Protein 5ERI (pdb70)

CATH classification: 1.10.10.10

Solvent-accessible surface area: 11766 Å² total; per-residue (Å²): 257,64,126,138,154,154,92,186,127,72,155,61,87,85,123,133,94,56,16,72,96,52,154,48,43,74,68,84,11,28,140,51,5,122,148,53,157,0,58,164,25,13,26,37,16,0,8,74,0,17,84,61,85,37,17,39,17,82,93,0,5,40,59,30,76,41,88,105,63,62,0,62,139,7,4,115,126,0,51,192,33,33,6,1,63,88,145,88,40,186,183,89,151,173,18,61,43,0,48,22,24,134,107,0,94,150,15,40,105,78,1,48,118,41,94,70,130,20,73,118,100,60,48,98,145,77,79,103,118,84,75,120,65,52,66,132,95,77,83,128,61,54,103,104,94,48,87,92,49,107,162,117,137

B-factor: mean 59.76, std 18.46, range [32.27, 146.56]

Structure (mmCIF, N/CA/C/O backbone):
data_5ERI
#
_entry.id   5ERI
#
_cell.length_a   66.569
_cell.length_b   66.569
_cell.length_c   83.654
_cell.angle_alpha   90.00
_cell.angle_beta   90.00
_cell.angle_gamma   90.00
#
_symmetry.space_group_name_H-M   'P 43 21 2'
#
loop_
_entity.id
_entity.type
_entity.pdbx_description
1 polymer 'MarR family transcriptional regulator'
2 water water
#
loop_
_atom_site.group_PDB
_atom_site.id
_atom_site.type_symbol
_atom_site.label_atom_id
_atom_site.label_alt_id
_atom_site.label_comp_id
_atom_site.label_asym_id
_atom_site.label_entity_id
_atom_site.label_seq_id
_atom_site.pdbx_PDB_ins_code
_atom_site.Cartn_x
_atom_site.Cartn_y
_atom_site.Cartn_z
_atom_site.occupancy
_atom_site.B_iso_or_equiv
_atom_site.auth_seq_id
_atom_site.auth_comp_id
_atom_site.auth_asym_id
_atom_site.auth_atom_id
_atom_site.pdbx_PDB_model_num
ATOM 1 N N . ARG A 1 16 ? -7.087 3.460 45.944 1.00 103.51 16 ARG A N 1
ATOM 2 C CA . ARG A 1 16 ? -5.919 2.68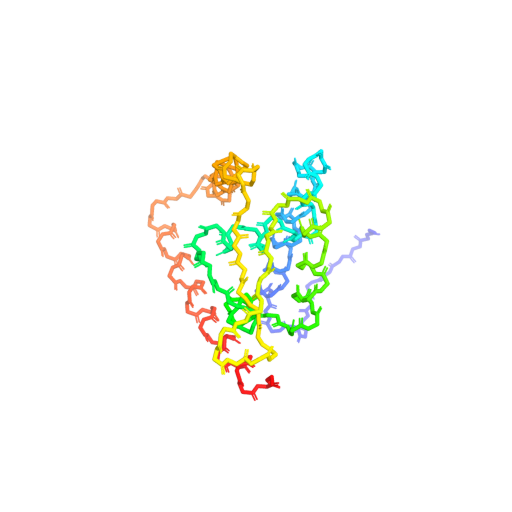7 46.476 1.00 96.26 16 ARG A CA 1
ATOM 3 C C . ARG A 1 16 ? -6.337 1.789 47.641 1.00 94.01 16 ARG A C 1
ATOM 4 O O . ARG A 1 16 ? -7.233 2.097 48.414 1.00 100.45 16 ARG A O 1
ATOM 12 N N . GLY A 1 17 ? -5.616 0.698 47.796 1.00 91.92 17 GLY A N 1
ATOM 13 C CA . GLY A 1 17 ? -6.032 -0.376 48.685 1.00 86.22 17 GLY A CA 1
ATOM 14 C C . GLY A 1 17 ? -5.153 -1.578 48.405 1.00 74.92 17 GLY A C 1
ATOM 15 O O . GLY A 1 17 ? -4.008 -1.421 47.963 1.00 85.48 17 GLY A O 1
ATOM 16 N N . SER A 1 18 ? -5.666 -2.783 48.661 1.00 82.76 18 SER A N 1
ATOM 17 C CA . SER A 1 18 ? -4.923 -4.004 48.320 1.00 71.35 18 SER A CA 1
ATOM 18 C C . SER A 1 18 ? -5.628 -4.618 47.100 1.00 63.64 18 SER A C 1
ATOM 19 O O . SER A 1 18 ? -6.883 -4.764 47.060 1.00 61.05 18 SER A O 1
ATOM 22 N N . HIS A 1 19 ? -4.793 -4.991 46.132 1.00 64.62 19 HIS A N 1
ATOM 23 C CA . HIS A 1 19 ? -5.213 -5.326 44.784 1.00 61.07 19 HIS A CA 1
ATOM 24 C C . HIS A 1 19 ? -4.768 -6.720 44.386 1.00 64.34 19 HIS A C 1
ATOM 25 O O . HIS A 1 19 ? -3.939 -7.356 45.034 1.00 64.10 19 HIS A O 1
ATOM 32 N N . MET A 1 20 ? -5.293 -7.181 43.273 1.00 54.77 20 MET A N 1
ATOM 33 C CA . MET A 1 20 ? -4.921 -8.457 42.801 1.00 51.19 20 MET A CA 1
ATOM 34 C C . MET A 1 20 ? -5.079 -8.472 41.288 1.00 58.43 20 MET A C 1
ATOM 35 O O . MET A 1 20 ? -5.776 -7.614 40.694 1.00 53.04 20 MET A O 1
ATOM 40 N N . LEU A 1 21 ? -4.421 -9.443 40.671 1.00 54.70 21 LEU A N 1
ATOM 41 C CA . LEU A 1 21 ? -4.509 -9.644 39.239 1.00 58.94 21 LEU A CA 1
ATOM 42 C C . LEU A 1 21 ? -5.931 -10.009 38.832 1.00 58.38 21 LEU A C 1
ATOM 43 O O . LEU A 1 21 ? -6.629 -10.711 39.561 1.00 56.22 21 LEU A O 1
ATOM 48 N N . ILE A 1 22 ? -6.346 -9.561 37.648 1.00 60.15 22 ILE A N 1
ATOM 49 C CA . ILE A 1 22 ? -7.657 -9.907 37.121 1.00 58.07 22 ILE A CA 1
ATOM 50 C C . ILE A 1 22 ? -7.570 -11.263 36.428 1.00 62.94 22 ILE A C 1
ATOM 51 O O . ILE A 1 22 ? -6.912 -11.415 35.401 1.00 74.25 22 ILE A O 1
ATOM 56 N N . LYS A 1 23 ? -8.258 -12.239 36.996 1.00 57.99 23 LYS A N 1
ATOM 57 C CA . LYS A 1 23 ? -8.096 -13.606 36.584 1.00 67.63 23 LYS A CA 1
ATOM 58 C C . LYS A 1 23 ? -8.886 -13.846 35.305 1.00 65.03 23 LYS A C 1
ATOM 59 O O . LYS A 1 23 ? -8.612 -14.793 34.609 1.00 61.52 23 LYS A O 1
ATOM 65 N N . THR A 1 24 ? -9.889 -13.018 35.007 1.00 70.32 24 THR A N 1
ATOM 66 C CA . THR A 1 24 ? -10.776 -13.330 33.882 1.00 62.70 24 THR A CA 1
ATOM 67 C C . THR A 1 24 ? -10.301 -12.806 32.522 1.00 64.61 24 THR A C 1
ATOM 68 O O . THR A 1 24 ? -10.878 -13.154 31.498 1.00 55.01 24 THR A O 1
ATOM 72 N N . LEU A 1 25 ? -9.279 -11.956 32.528 1.00 61.84 25 LEU A N 1
ATOM 73 C CA . LEU A 1 25 ? -8.782 -11.317 31.337 1.00 54.45 25 LEU A CA 1
ATOM 74 C C . LEU A 1 25 ? -7.679 -12.146 30.849 1.00 52.54 25 LEU A C 1
ATOM 75 O O . LEU A 1 25 ? -6.748 -12.429 31.587 1.00 67.55 25 LEU A O 1
ATOM 80 N N . ASP A 1 26 ? -7.731 -12.541 29.591 1.00 54.26 26 ASP A N 1
ATOM 81 C CA . ASP A 1 26 ? -6.782 -13.543 29.107 1.00 54.71 26 ASP A CA 1
ATOM 82 C C . ASP A 1 26 ? -5.387 -12.951 29.040 1.00 48.72 26 ASP A C 1
ATOM 83 O O . ASP A 1 26 ? -4.415 -13.659 29.079 1.00 50.23 26 ASP A O 1
ATOM 88 N N . SER A 1 27 ? -5.286 -11.641 28.916 1.00 52.09 27 SER A N 1
ATOM 89 C CA . SER A 1 27 ? -3.995 -11.037 28.688 1.00 46.36 27 SER A CA 1
ATOM 90 C C . SER A 1 27 ? -4.049 -9.587 29.001 1.00 46.11 27 SER A C 1
ATOM 91 O O . SER A 1 27 ? -5.098 -8.933 28.934 1.00 47.96 27 SER A O 1
ATOM 94 N N . ASN A 1 28 ? -2.877 -9.078 29.300 1.00 46.22 28 ASN A N 1
ATOM 95 C CA . ASN A 1 28 ? -2.675 -7.676 29.563 1.00 48.43 28 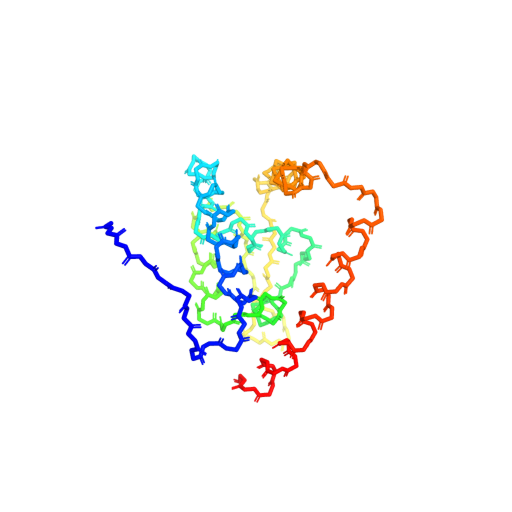ASN A CA 1
ATOM 96 C C . ASN A 1 28 ? -2.374 -6.818 28.314 1.00 45.94 28 ASN A C 1
ATOM 97 O O . ASN A 1 28 ? -2.316 -5.563 28.391 1.00 45.89 28 ASN A O 1
ATOM 102 N N . ILE A 1 29 ? -2.263 -7.459 27.158 1.00 41.58 29 ILE A N 1
ATOM 103 C CA . ILE A 1 29 ? -1.638 -6.838 25.952 1.00 41.37 29 ILE A CA 1
ATOM 104 C C . ILE A 1 29 ? -2.424 -5.644 25.467 1.00 38.22 29 ILE A C 1
ATOM 105 O O . ILE A 1 29 ? -1.827 -4.630 25.148 1.00 39.09 29 ILE A O 1
ATOM 110 N N . LEU A 1 30 ? -3.737 -5.706 25.473 1.00 44.77 30 LEU A N 1
ATOM 111 C CA . LEU A 1 30 ? -4.451 -4.532 25.029 1.00 50.11 30 LEU A CA 1
ATOM 112 C C . LEU A 1 30 ? -4.511 -3.414 26.076 1.00 51.51 30 LEU A C 1
ATOM 113 O O . LEU A 1 30 ? -4.466 -2.250 25.722 1.00 51.74 30 LEU A O 1
ATOM 118 N N . ARG A 1 31 ? -4.566 -3.752 27.354 1.00 48.33 31 ARG A N 1
ATOM 119 C CA . ARG A 1 31 ? -4.382 -2.731 28.390 1.00 45.49 31 ARG A CA 1
ATOM 120 C C . ARG A 1 31 ? -3.073 -2.031 28.196 1.00 39.06 31 ARG A C 1
ATOM 121 O O . ARG A 1 31 ? -2.972 -0.813 28.295 1.00 44.27 31 ARG A O 1
ATOM 129 N N . GLU A 1 32 ? -2.026 -2.770 27.876 1.00 41.62 32 GLU A N 1
ATOM 130 C CA . GLU A 1 32 ? -0.732 -2.094 27.696 1.00 42.03 32 GLU A CA 1
ATOM 131 C C . GLU A 1 32 ? -0.709 -1.230 26.463 1.00 41.23 32 GLU A C 1
ATOM 132 O O . GLU A 1 32 ? -0.144 -0.090 26.443 1.00 45.59 32 GLU A O 1
ATOM 138 N N . VAL A 1 33 ? -1.337 -1.732 25.403 1.00 40.29 33 VAL A N 1
ATOM 139 C CA . VAL A 1 33 ? -1.443 -0.945 24.159 1.00 40.99 33 VAL A CA 1
ATOM 140 C C . VAL A 1 33 ? -2.266 0.387 24.375 1.00 41.01 33 VAL A C 1
ATOM 141 O O . VAL A 1 33 ? -1.871 1.468 23.872 1.00 36.79 33 VAL A O 1
ATOM 145 N N . GLY A 1 34 ? -3.369 0.301 25.147 1.00 39.36 34 GLY A N 1
ATOM 146 C CA . GLY A 1 34 ? -4.166 1.491 25.528 1.00 36.58 34 GLY A CA 1
ATOM 147 C C . GLY A 1 34 ? -3.326 2.449 26.401 1.00 34.30 34 GLY A C 1
ATOM 148 O O . GLY A 1 34 ? -3.273 3.623 26.172 1.00 35.14 34 GLY A O 1
ATOM 149 N N . THR A 1 35 ? -2.655 1.930 27.419 1.00 36.57 35 THR A N 1
ATOM 150 C CA . THR A 1 35 ? -1.813 2.771 28.249 1.00 38.77 35 THR A CA 1
ATOM 151 C C . THR A 1 35 ? -0.813 3.505 27.382 1.00 38.08 35 THR A C 1
ATOM 152 O O . THR A 1 35 ? -0.587 4.713 27.493 1.00 43.77 35 THR A O 1
ATOM 156 N N . LEU A 1 36 ? -0.136 2.767 26.531 1.00 41.11 36 LEU A N 1
ATOM 157 C CA . LEU A 1 36 ? 0.926 3.397 25.692 1.00 38.96 36 LEU A CA 1
ATOM 158 C C . LEU A 1 36 ? 0.343 4.386 24.742 1.00 38.35 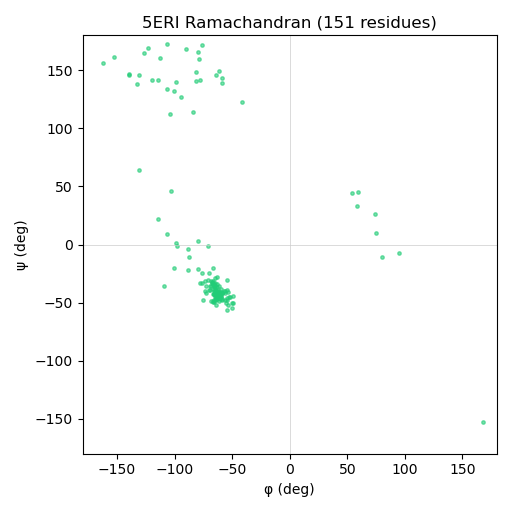36 LEU A C 1
ATOM 159 O O . LEU A 1 36 ? 0.800 5.514 24.589 1.00 44.55 36 LEU A O 1
ATOM 164 N N . SER A 1 37 ? -0.732 4.008 24.097 1.00 37.07 37 SER A N 1
ATOM 165 C CA . SER A 1 37 ? -1.351 4.943 23.182 1.00 40.79 37 SER A CA 1
ATOM 166 C C . SER A 1 37 ? -1.947 6.200 23.870 1.00 42.49 37 SER A C 1
ATOM 167 O O . SER A 1 37 ? -1.768 7.324 23.419 1.00 42.13 37 SER A O 1
ATOM 170 N N . ARG A 1 38 ? -2.736 6.004 24.932 1.00 39.44 38 ARG A N 1
ATOM 171 C CA . ARG A 1 38 ? -3.246 7.238 25.665 1.00 42.96 38 ARG A CA 1
ATOM 172 C C . ARG A 1 38 ? -2.050 8.095 26.128 1.00 35.41 38 ARG A C 1
ATOM 173 O O . ARG A 1 38 ? -2.018 9.309 25.951 1.00 40.78 38 ARG A O 1
ATOM 181 N N . ALA A 1 39 ? -0.978 7.478 26.597 1.00 39.92 39 ALA A N 1
ATOM 182 C CA . ALA A 1 39 ? 0.125 8.291 27.148 1.00 38.47 39 ALA A CA 1
ATOM 183 C C . ALA A 1 39 ? 0.764 9.126 26.072 1.00 41.47 39 ALA A C 1
ATOM 184 O O . ALA A 1 39 ? 0.929 10.349 26.217 1.00 47.14 39 ALA A O 1
ATOM 186 N N . VAL A 1 40 ? 1.074 8.504 24.935 1.00 48.08 40 VAL A N 1
ATOM 187 C CA . VAL A 1 40 ? 1.724 9.252 23.823 1.00 41.32 40 VAL A CA 1
ATOM 188 C C . VAL A 1 40 ? 0.815 10.355 23.316 1.00 38.52 40 VAL A C 1
ATOM 189 O O . VAL A 1 40 ? 1.230 11.459 23.042 1.00 46.01 40 VAL A O 1
ATOM 193 N N . ASN A 1 41 ? -0.460 10.064 23.140 1.00 41.74 41 ASN A N 1
ATOM 194 C CA . ASN A 1 41 ? -1.397 11.113 22.719 1.00 42.63 41 ASN A CA 1
ATOM 195 C C . ASN A 1 41 ? -1.603 12.247 23.747 1.00 47.19 41 ASN A C 1
ATOM 196 O O . ASN A 1 41 ? -1.804 13.399 23.357 1.00 50.60 41 ASN A O 1
ATOM 201 N N . SER A 1 42 ? -1.611 11.905 25.039 1.00 43.39 42 SER A N 1
ATOM 202 C CA . SER A 1 42 ? -1.695 12.907 26.118 1.00 47.50 42 SER A CA 1
ATOM 203 C C . SER A 1 42 ? -0.449 13.753 26.039 1.00 41.79 42 SER A C 1
ATOM 204 O O . SER A 1 42 ? -0.516 14.927 26.109 1.00 50.67 42 SER A O 1
ATOM 207 N N . ILE A 1 43 ? 0.703 13.162 25.908 1.00 44.32 43 ILE A N 1
ATOM 208 C CA . ILE A 1 43 ? 1.893 13.989 25.734 1.00 43.51 43 ILE A CA 1
ATOM 209 C C . ILE A 1 43 ? 1.867 14.832 24.444 1.00 55.64 43 ILE A C 1
ATOM 210 O O . ILE A 1 43 ? 2.263 16.028 24.436 1.00 55.76 43 ILE A O 1
ATOM 215 N N . ASN A 1 44 ? 1.373 14.244 23.352 1.00 54.31 44 ASN A N 1
ATOM 216 C CA . ASN A 1 44 ? 1.274 15.008 22.077 1.00 62.82 44 ASN A CA 1
ATOM 217 C C . ASN A 1 44 ? 0.267 16.158 22.160 1.00 53.61 44 ASN A C 1
ATOM 218 O O . ASN A 1 44 ? 0.443 17.192 21.543 1.00 60.68 44 ASN A O 1
ATOM 223 N N . ASP A 1 45 ? -0.811 15.959 22.904 1.00 58.28 45 ASP A N 1
ATOM 224 C CA . ASP A 1 45 ? -1.715 17.063 23.262 1.00 58.06 45 ASP A CA 1
ATOM 225 C C . ASP A 1 45 ? -0.997 18.255 23.948 1.00 55.94 45 ASP A C 1
ATOM 226 O O . ASP A 1 45 ? -1.447 19.391 23.761 1.00 59.48 45 ASP A O 1
ATOM 231 N N . ILE A 1 46 ? 0.091 18.020 24.706 1.00 62.10 46 ILE A N 1
ATOM 232 C CA . ILE A 1 46 ? 0.869 19.127 25.346 1.00 64.49 46 ILE A CA 1
ATOM 233 C C . ILE A 1 46 ? 1.718 19.855 24.301 1.00 60.38 46 ILE A C 1
ATOM 234 O O . ILE A 1 46 ? 1.739 21.085 24.204 1.00 60.91 46 ILE A O 1
ATOM 239 N N . LYS A 1 47 ? 2.425 19.088 23.500 1.00 64.51 47 LYS A N 1
ATOM 240 C CA . LYS A 1 47 ? 3.344 19.671 22.512 1.00 62.39 47 LYS A CA 1
ATOM 241 C C . LYS A 1 47 ? 2.582 20.429 21.423 1.00 58.99 47 LYS A C 1
ATOM 242 O O . LYS A 1 47 ? 3.021 21.452 20.948 1.00 55.34 47 LYS A O 1
ATOM 248 N N . TYR A 1 48 ? 1.388 19.979 21.084 1.00 56.58 48 TYR A N 1
ATOM 249 C CA . TYR A 1 48 ? 0.734 20.500 19.898 1.00 50.67 48 TYR A CA 1
ATOM 250 C C . TYR A 1 48 ? -0.392 21.427 20.229 1.00 51.44 48 TYR A C 1
ATOM 251 O O . TYR A 1 48 ? -1.135 21.818 19.303 1.00 47.18 48 TYR A O 1
ATOM 260 N N . LYS A 1 49 ? -0.537 21.807 21.507 1.00 54.85 49 LYS A N 1
ATOM 261 C CA . LYS A 1 49 ? -1.616 22.749 21.917 1.00 60.33 49 LYS A CA 1
ATOM 262 C C . LYS A 1 49 ? -1.430 24.129 21.282 1.00 69.43 49 LYS A C 1
ATOM 263 O O . LYS A 1 49 ? -2.413 24.746 20.815 1.00 72.96 49 LYS A O 1
ATOM 269 N N . GLU A 1 50 ? -0.174 24.607 21.304 1.00 73.04 50 GLU A N 1
ATOM 270 C CA . GLU A 1 50 ? 0.160 25.906 20.748 1.00 80.26 50 GLU A CA 1
ATOM 271 C C . GLU A 1 50 ? -0.081 25.945 19.245 1.00 67.47 50 GLU A C 1
ATOM 272 O O . GLU A 1 50 ? -0.696 26.890 18.777 1.00 61.84 50 GLU A O 1
ATOM 278 N N . LEU A 1 51 ? 0.341 24.911 18.514 1.00 55.74 51 LEU A N 1
ATOM 279 C CA . LEU A 1 51 ? -0.025 24.782 17.111 1.00 52.75 51 LEU A CA 1
ATOM 280 C C . LEU A 1 51 ? -1.474 24.431 16.778 1.00 54.59 51 LEU A C 1
ATOM 281 O O . LEU A 1 51 ? -1.808 24.328 15.612 1.00 60.90 51 LEU A O 1
ATOM 286 N N . LYS A 1 52 ? -2.340 24.231 17.764 1.00 62.60 52 LYS A N 1
ATOM 287 C CA . LYS A 1 52 ? -3.728 23.802 17.505 1.00 65.93 52 LYS A CA 1
ATOM 288 C C . LYS A 1 52 ? -3.871 22.458 16.729 1.00 57.49 52 LYS A C 1
ATOM 289 O O . LYS A 1 52 ? -4.800 22.220 15.966 1.00 53.81 52 LYS A O 1
ATOM 295 N N . LEU A 1 53 ? -2.933 21.561 16.975 1.00 56.61 53 LEU A N 1
ATOM 296 C CA . LEU A 1 53 ? -2.887 20.236 16.339 1.00 52.49 53 LEU A CA 1
ATOM 297 C C . LEU A 1 53 ? -3.089 19.061 17.323 1.00 51.89 53 LEU A C 1
ATOM 298 O O . LEU A 1 53 ? -2.715 17.900 17.028 1.00 53.51 53 LEU A O 1
ATOM 303 N N . GLN A 1 54 ? -3.719 19.347 18.468 1.00 51.52 54 GLN A N 1
ATOM 304 C CA . GLN A 1 54 ? -3.969 18.349 19.538 1.00 56.02 54 GLN A CA 1
ATOM 305 C C . GLN A 1 54 ? -5.141 17.389 19.152 1.00 55.48 54 GLN A C 1
ATOM 306 O O . GLN A 1 54 ? -5.842 17.600 18.137 1.00 59.01 54 GLN A O 1
ATOM 312 N N . LYS A 1 55 ? -5.350 16.347 19.944 1.00 54.86 55 LYS A N 1
ATOM 313 C CA . LYS A 1 55 ? -6.483 15.416 19.741 1.00 58.83 55 LYS A CA 1
ATOM 314 C C . LYS A 1 55 ? -6.413 14.760 18.364 1.00 58.44 55 LYS A C 1
ATOM 315 O O . LYS A 1 55 ? -7.394 14.732 17.654 1.00 60.56 55 LYS A O 1
ATOM 321 N N . GLY A 1 56 ? -5.240 14.283 17.955 1.00 51.26 56 GLY A N 1
ATOM 322 C CA . GLY A 1 56 ? -5.117 13.586 16.688 1.00 52.77 56 GLY A CA 1
ATOM 323 C C . GLY A 1 56 ? -5.031 14.412 15.422 1.00 42.12 56 GLY A C 1
ATOM 324 O O . GLY A 1 56 ? -4.723 13.899 14.400 1.00 46.82 56 GLY A O 1
ATOM 325 N N . GLN A 1 57 ? -5.275 15.696 15.484 1.00 43.40 57 GLN A N 1
ATOM 326 C CA . GLN A 1 57 ? -5.100 16.533 14.318 1.00 45.52 57 GLN A CA 1
ATOM 327 C C . GLN A 1 57 ? -3.731 16.326 13.611 1.00 46.37 57 GLN A C 1
ATOM 328 O O . GLN A 1 57 ? -3.673 16.256 12.357 1.00 47.36 57 GLN A O 1
ATOM 334 N N . PHE A 1 58 ? -2.637 16.250 14.366 1.00 40.79 58 PHE A N 1
ATOM 335 C CA . PHE A 1 58 ? -1.303 16.140 13.760 1.00 40.94 58 PHE A CA 1
ATOM 336 C C . PHE A 1 58 ? -1.205 14.854 12.986 1.00 38.78 58 PHE A C 1
ATOM 337 O O . PHE A 1 58 ? -0.543 14.768 11.994 1.00 45.53 58 PHE A O 1
ATOM 345 N N . THR A 1 59 ? -1.958 13.850 13.379 1.00 42.39 59 THR A N 1
ATOM 346 C CA . THR A 1 59 ? -1.939 12.569 12.678 1.00 41.49 59 THR A CA 1
ATOM 347 C C . THR A 1 59 ? -2.511 12.692 11.245 1.00 43.15 59 THR A C 1
ATOM 348 O O . THR A 1 59 ? -1.932 12.223 10.291 1.00 45.16 59 THR A O 1
ATOM 352 N N . PHE A 1 60 ? -3.665 13.308 11.130 1.00 39.53 60 PHE A N 1
ATOM 353 C CA . PHE A 1 60 ? -4.266 13.565 9.841 1.00 39.38 60 PHE A CA 1
ATOM 354 C C . PHE A 1 60 ? -3.390 14.439 8.973 1.00 40.03 60 PHE A C 1
ATOM 355 O O . PHE A 1 60 ? -3.207 14.181 7.760 1.00 40.99 60 PHE A O 1
ATOM 363 N N . LEU A 1 61 ? -2.840 15.477 9.579 1.00 36.58 61 LEU A N 1
ATOM 364 C CA . LEU A 1 61 ? -1.954 16.361 8.840 1.00 37.11 61 LEU A CA 1
ATOM 365 C C . LEU A 1 61 ? -0.734 15.653 8.234 1.00 42.52 61 LEU A C 1
ATOM 366 O O . LEU A 1 61 ? -0.433 15.821 7.041 1.00 46.13 61 LEU A O 1
ATOM 371 N N . THR A 1 62 ? -0.033 14.843 9.016 1.00 45.16 62 THR A N 1
ATOM 372 C CA . THR A 1 62 ? 1.149 14.150 8.480 1.00 42.10 62 THR A CA 1
ATOM 373 C C . THR A 1 62 ? 0.790 13.281 7.309 1.00 40.78 62 THR A C 1
ATOM 374 O O . THR A 1 62 ? 1.555 13.213 6.350 1.00 45.50 62 THR A O 1
ATOM 378 N N . ARG A 1 63 ? -0.336 12.566 7.389 1.00 40.10 63 ARG A N 1
ATOM 379 C CA . ARG A 1 63 ? -0.714 11.730 6.258 1.00 40.70 63 ARG A CA 1
ATOM 380 C C . ARG A 1 63 ? -1.041 12.510 5.000 1.00 42.58 63 ARG A C 1
ATOM 381 O O . ARG A 1 63 ? -0.763 12.057 3.859 1.00 50.80 63 ARG A O 1
ATOM 389 N N . ILE A 1 64 ? -1.637 13.683 5.190 1.00 48.59 64 ILE A N 1
ATOM 390 C CA . ILE A 1 64 ? -1.910 14.570 4.080 1.00 44.13 64 ILE A CA 1
ATOM 391 C C . ILE A 1 64 ? -0.597 15.084 3.486 1.00 44.37 64 ILE A C 1
ATOM 392 O O . ILE A 1 64 ? -0.384 15.008 2.289 1.00 42.47 64 ILE A O 1
ATOM 397 N N . CYS A 1 65 ? 0.312 15.570 4.315 1.00 49.00 65 CYS A N 1
ATOM 398 C CA . CYS A 1 65 ? 1.616 15.990 3.780 1.00 49.68 65 CYS A CA 1
ATOM 399 C C . CYS A 1 65 ? 2.398 14.882 3.084 1.00 53.11 65 CYS A C 1
ATOM 400 O O . CYS A 1 65 ? 3.079 15.130 2.082 1.00 51.42 65 CYS A O 1
ATOM 403 N N . GLU A 1 66 ? 2.330 13.664 3.620 1.00 45.54 66 GLU A N 1
ATOM 404 C CA . GLU A 1 66 ? 3.065 12.558 3.030 1.00 44.73 66 GLU A CA 1
ATOM 405 C C . GLU A 1 66 ? 2.415 12.029 1.775 1.00 54.80 66 GLU A C 1
ATOM 406 O O . GLU A 1 66 ? 3.118 11.398 0.958 1.00 47.56 66 GLU A O 1
ATOM 412 N N . ASN A 1 67 ? 1.096 12.241 1.636 1.00 51.52 67 ASN A N 1
ATOM 413 C CA . ASN A 1 67 ? 0.355 11.746 0.452 1.00 47.21 67 ASN A CA 1
ATOM 414 C C . ASN A 1 67 ? -0.548 12.833 -0.213 1.00 54.86 67 ASN A C 1
ATOM 415 O O . ASN A 1 67 ? -1.803 12.726 -0.226 1.00 52.98 67 ASN A O 1
ATOM 420 N N . PRO A 1 68 ? 0.058 13.891 -0.750 1.00 48.99 68 PRO A N 1
ATOM 421 C CA . PRO A 1 68 ? -0.764 15.003 -1.214 1.00 48.69 68 PRO A CA 1
ATOM 422 C C . PRO A 1 68 ? -1.719 14.528 -2.244 1.00 49.68 68 PRO A C 1
ATOM 423 O O . PRO A 1 68 ? -1.368 13.699 -3.056 1.00 51.68 68 PRO A O 1
ATOM 427 N N . GLY A 1 69 ? -2.953 15.002 -2.188 1.00 45.30 69 GLY A N 1
ATOM 428 C CA . GLY A 1 69 ? -3.989 14.522 -3.112 1.00 39.83 69 GLY A CA 1
ATOM 429 C C . GLY A 1 69 ? -4.855 13.413 -2.569 1.00 43.48 69 GLY A C 1
ATOM 430 O O . GLY A 1 69 ? -5.868 12.971 -3.202 1.00 40.90 69 GLY A O 1
ATOM 431 N N . ILE A 1 70 ? -4.491 12.890 -1.393 1.00 40.44 70 ILE A N 1
ATOM 432 C CA . ILE A 1 70 ? -5.265 11.765 -0.818 1.00 38.00 70 ILE A CA 1
ATOM 433 C C . ILE A 1 70 ? -6.696 12.233 -0.579 1.00 39.00 70 ILE A C 1
ATOM 434 O O . ILE A 1 70 ? -6.931 13.381 -0.258 1.00 40.92 70 ILE A O 1
ATOM 439 N N . ASN A 1 71 ? -7.651 11.345 -0.665 1.00 40.38 71 ASN A N 1
ATOM 440 C CA . ASN A 1 71 ? -9.004 11.727 -0.434 1.00 43.94 71 ASN A CA 1
ATOM 441 C C . ASN A 1 71 ? -9.465 11.206 0.901 1.00 52.79 71 ASN A C 1
ATOM 442 O O . ASN A 1 71 ? -8.755 10.424 1.564 1.00 44.45 71 ASN A O 1
ATOM 447 N N . LEU A 1 72 ? -10.665 11.626 1.299 1.00 49.75 72 LEU A N 1
ATOM 448 C CA . LEU A 1 72 ? -11.128 11.382 2.670 1.00 52.29 72 LEU A CA 1
ATOM 449 C C . LEU A 1 72 ? -11.359 9.922 2.921 1.00 52.28 72 LEU A C 1
ATOM 450 O O . LEU A 1 72 ? -11.162 9.426 4.065 1.00 45.86 72 LEU A O 1
ATOM 455 N N . VAL A 1 73 ? -11.783 9.224 1.884 1.00 45.82 73 VAL A N 1
ATOM 456 C CA . VAL A 1 73 ? -12.044 7.790 2.005 1.00 43.86 73 VAL A CA 1
ATOM 457 C C . VAL A 1 73 ? -10.714 7.024 2.218 1.00 46.11 73 VAL A C 1
ATOM 458 O O . VAL A 1 73 ? -10.580 6.203 3.088 1.00 44.58 73 VAL A O 1
ATOM 462 N N . GLU A 1 74 ? -9.737 7.324 1.396 1.00 45.46 74 GLU A N 1
ATOM 463 C CA . GLU A 1 74 ? -8.432 6.695 1.464 1.00 49.27 74 GLU A CA 1
ATOM 464 C C . GLU A 1 74 ? -7.810 7.032 2.810 1.00 45.95 74 GLU A C 1
ATOM 465 O O . GLU A 1 74 ? -7.206 6.207 3.385 1.00 43.27 74 GLU A O 1
ATOM 471 N N . LEU A 1 75 ? -7.943 8.274 3.251 1.00 44.99 75 LEU A N 1
ATOM 472 C CA . LEU A 1 75 ? -7.345 8.739 4.464 1.00 40.93 75 LEU A CA 1
ATOM 473 C C . LEU A 1 75 ? -7.968 7.981 5.671 1.00 46.21 75 LEU A C 1
ATOM 474 O O . LEU A 1 75 ? -7.232 7.560 6.540 1.00 40.09 75 LEU A O 1
ATOM 479 N N . SER A 1 76 ? -9.267 7.691 5.642 1.00 44.46 76 SER A N 1
ATOM 480 C CA . SER A 1 76 ? -9.941 6.918 6.698 1.00 44.20 76 SER A CA 1
ATOM 481 C C . SER A 1 76 ? -9.475 5.486 6.748 1.00 49.94 76 SER A C 1
ATOM 482 O O . SER A 1 76 ? -9.289 4.894 7.829 1.00 41.34 76 SER A O 1
ATOM 485 N N . ASN A 1 77 ? -9.249 4.928 5.583 1.00 44.23 77 ASN A N 1
ATOM 486 C CA . ASN A 1 77 ? -8.825 3.570 5.508 1.00 44.93 77 ASN A CA 1
ATOM 487 C C . ASN A 1 77 ? -7.373 3.429 5.954 1.00 43.01 77 ASN A C 1
ATOM 488 O O . ASN A 1 77 ? -6.985 2.417 6.478 1.00 45.49 77 ASN A O 1
ATOM 493 N N . MET A 1 78 ? -6.562 4.410 5.653 1.00 41.54 78 MET A N 1
ATOM 494 C CA . MET A 1 78 ? -5.168 4.426 6.066 1.00 43.44 78 MET A CA 1
ATOM 495 C C . MET A 1 78 ? -5.036 4.526 7.616 1.00 43.90 78 MET A C 1
ATOM 496 O O . MET A 1 78 ? -4.173 3.877 8.252 1.00 42.45 78 MET A O 1
ATOM 501 N N . LEU A 1 79 ? -5.933 5.269 8.215 1.00 36.45 79 LEU A N 1
ATOM 502 C CA . LEU A 1 79 ? -5.873 5.553 9.634 1.00 36.31 79 LEU A CA 1
ATOM 503 C C . LEU A 1 79 ? -6.742 4.675 10.480 1.00 38.21 79 LEU A C 1
ATOM 504 O O . LEU A 1 79 ? -6.762 4.756 11.734 1.00 40.53 79 LEU A O 1
ATOM 509 N N . LYS A 1 80 ? -7.438 3.801 9.802 1.00 40.07 80 LYS A N 1
ATOM 510 C CA . LYS A 1 80 ? -8.372 2.884 10.445 1.00 41.04 80 LYS A CA 1
ATOM 511 C C . LYS A 1 80 ? -9.460 3.527 11.352 1.00 43.63 80 LYS A C 1
ATOM 512 O O . LYS A 1 80 ? -9.726 3.113 12.494 1.00 44.58 80 LYS A O 1
ATOM 518 N N . VAL A 1 81 ? -10.043 4.577 10.851 1.00 40.72 81 VAL A N 1
ATOM 519 C CA . VAL A 1 81 ? -11.160 5.228 11.501 1.00 42.97 81 V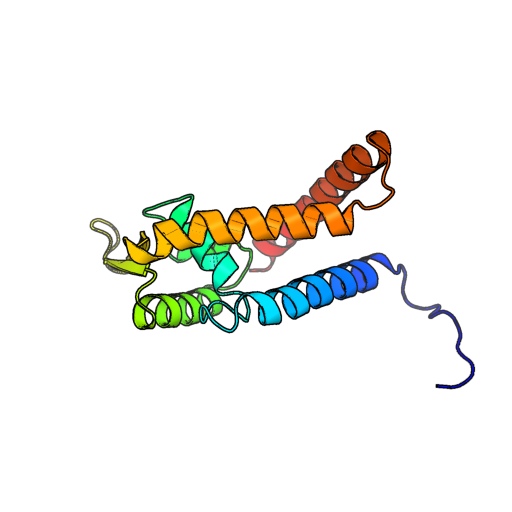AL A CA 1
ATOM 520 C C . VAL A 1 81 ? -12.318 5.345 10.491 1.00 44.61 81 VAL A C 1
ATOM 521 O O . VAL A 1 81 ? -12.086 5.213 9.282 1.00 42.88 81 VAL A O 1
ATOM 525 N N . ASP A 1 82 ? -13.526 5.625 10.972 1.00 49.25 82 ASP A N 1
ATOM 526 C CA . ASP A 1 82 ? -14.679 5.868 10.092 1.00 54.59 82 ASP A CA 1
ATOM 527 C C . ASP A 1 82 ? -14.672 7.281 9.504 1.00 50.66 82 ASP A C 1
ATOM 528 O O . ASP A 1 82 ? -13.993 8.196 10.012 1.00 43.79 82 ASP A O 1
ATOM 533 N N . LYS A 1 83 ? -15.410 7.437 8.406 1.00 50.19 83 LYS A N 1
ATOM 534 C CA . LYS A 1 83 ? -15.330 8.642 7.561 1.00 52.10 83 LYS A CA 1
ATOM 535 C C . LYS A 1 83 ? -15.777 9.901 8.326 1.00 47.03 83 LYS A C 1
ATOM 536 O O . LYS A 1 83 ? -15.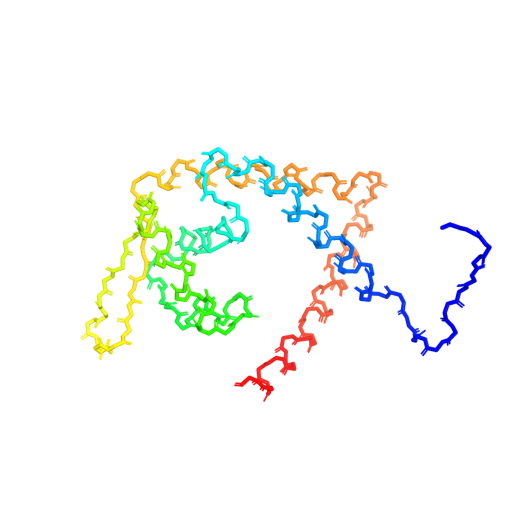225 11.024 8.160 1.00 44.00 83 LYS A O 1
ATOM 542 N N . ALA A 1 84 ? -16.737 9.705 9.209 1.00 42.96 84 ALA A N 1
ATOM 543 C CA . ALA A 1 84 ? -17.218 10.807 10.060 1.00 48.82 84 ALA A CA 1
ATOM 544 C C . ALA A 1 84 ? -16.108 11.428 10.925 1.00 46.12 84 ALA A C 1
ATOM 545 O O . ALA A 1 84 ? -15.968 12.655 11.066 1.00 45.66 84 ALA A O 1
ATOM 547 N N . THR A 1 85 ? -15.264 10.572 11.473 1.00 45.25 85 THR A N 1
ATOM 548 C CA . THR A 1 85 ? -14.146 11.074 12.246 1.00 43.12 85 THR A CA 1
ATOM 549 C C . THR A 1 85 ? -13.265 11.944 11.363 1.00 39.88 85 THR A C 1
ATOM 550 O O . THR A 1 85 ? -12.869 13.032 11.772 1.00 42.65 85 THR A O 1
ATOM 554 N N . THR A 1 86 ? -12.957 11.439 10.159 1.00 39.77 86 THR A N 1
ATOM 555 C CA . THR A 1 86 ? -12.062 12.092 9.232 1.00 38.27 86 THR A CA 1
ATOM 556 C C . THR A 1 86 ? -12.597 13.414 8.794 1.00 39.37 86 THR A C 1
ATOM 557 O O . THR A 1 86 ? -11.872 14.422 8.825 1.00 41.40 86 THR A O 1
ATOM 561 N N . THR A 1 87 ? -13.879 13.435 8.439 1.00 41.37 87 THR A N 1
ATOM 562 C CA . THR A 1 87 ? -14.582 14.668 8.015 1.00 42.27 87 THR A CA 1
ATOM 563 C C . THR A 1 87 ? -14.461 15.796 9.055 1.00 42.31 87 THR A C 1
ATOM 564 O O . THR A 1 87 ? -14.053 16.941 8.760 1.00 44.42 87 THR A O 1
ATOM 568 N N . LYS A 1 88 ? -14.717 15.453 10.311 1.00 49.60 88 LYS A N 1
ATOM 569 C CA . LYS A 1 88 ? -14.629 16.438 11.402 1.00 46.34 88 LYS A CA 1
ATOM 570 C C . LYS A 1 88 ? -13.234 16.939 11.587 1.00 45.38 88 LYS A C 1
ATOM 571 O O . LYS A 1 88 ? -12.998 18.118 11.783 1.00 46.25 88 LYS A O 1
ATOM 577 N N . ALA A 1 89 ? -12.264 16.043 11.495 1.00 43.73 89 ALA A N 1
ATOM 578 C CA . ALA A 1 89 ? -10.885 16.493 11.663 1.00 36.78 89 ALA A CA 1
ATOM 579 C C . ALA A 1 89 ? -10.409 17.349 10.477 1.00 40.57 89 ALA A C 1
ATOM 580 O O . ALA A 1 89 ? -9.661 18.351 10.643 1.00 41.37 89 ALA A O 1
ATOM 582 N N . ILE A 1 90 ? -10.809 16.949 9.266 1.00 41.99 90 ILE A N 1
ATOM 583 C CA . ILE A 1 90 ? -10.418 17.698 8.087 1.00 46.47 90 ILE A CA 1
ATOM 584 C C . ILE A 1 90 ? -11.039 19.097 8.177 1.00 41.50 90 ILE A C 1
ATOM 585 O O . ILE A 1 90 ? -10.346 20.143 8.003 1.00 42.16 90 ILE A O 1
ATOM 590 N N . GLN A 1 91 ? -12.323 19.155 8.510 1.00 43.58 91 GLN A N 1
ATOM 591 C CA . GLN A 1 91 ? -12.956 20.527 8.640 1.00 45.61 91 GLN A CA 1
ATOM 592 C C . GLN A 1 91 ? -12.144 21.444 9.561 1.00 52.97 91 GLN A C 1
ATOM 593 O O . GLN A 1 91 ? -11.831 22.625 9.225 1.00 49.87 91 GLN A O 1
ATOM 599 N N . LYS A 1 92 ? -11.727 20.898 10.705 1.00 49.98 92 LYS A N 1
ATOM 600 C CA . LYS A 1 92 ? -10.932 21.716 11.621 1.00 49.67 92 LYS A CA 1
ATOM 601 C C . LYS A 1 92 ? -9.611 22.132 11.036 1.00 46.33 92 LYS A C 1
ATOM 602 O O . LYS A 1 92 ? -9.165 23.247 11.257 1.00 54.52 92 LYS A O 1
ATOM 608 N N . LEU A 1 93 ? -8.928 21.210 10.355 1.00 50.45 93 LEU A N 1
ATOM 609 C CA . LEU A 1 93 ? -7.615 21.549 9.772 1.00 45.80 93 LEU A CA 1
ATOM 610 C C . LEU A 1 93 ? -7.713 22.594 8.644 1.00 44.79 93 LEU A C 1
ATOM 611 O O . LEU A 1 93 ? -6.802 23.430 8.471 1.00 49.34 93 LEU A O 1
ATOM 616 N N . ILE A 1 94 ? -8.799 22.547 7.881 1.00 46.18 94 ILE A N 1
ATOM 617 C CA . ILE A 1 94 ? -9.031 23.581 6.848 1.00 52.98 94 ILE A CA 1
ATOM 618 C C . ILE A 1 94 ? -9.205 24.931 7.566 1.00 60.57 94 ILE A C 1
ATOM 619 O O . ILE A 1 94 ? -8.470 25.875 7.291 1.00 58.49 94 ILE A O 1
ATOM 624 N N . LYS A 1 95 ? -10.112 24.971 8.545 1.00 61.71 95 LYS A N 1
ATOM 625 C CA . LYS A 1 95 ? -10.380 26.196 9.338 1.00 68.16 95 LYS A CA 1
ATOM 626 C C . LYS A 1 95 ? -9.126 26.763 9.964 1.00 57.94 95 LYS A C 1
ATOM 627 O O . LYS A 1 95 ? -8.913 27.959 9.985 1.00 64.11 95 LYS A O 1
ATOM 633 N N . ALA A 1 96 ? -8.257 25.907 10.442 1.00 57.33 96 ALA A N 1
ATOM 634 C CA . ALA A 1 96 ? -6.964 26.382 10.956 1.00 54.84 96 ALA A CA 1
ATOM 635 C C . ALA A 1 96 ? -5.939 26.671 9.839 1.00 61.70 96 ALA A C 1
ATOM 636 O O . ALA A 1 96 ? -4.792 26.988 10.166 1.00 53.64 96 ALA A O 1
ATOM 638 N N . GLY A 1 97 ? -6.313 26.528 8.548 1.00 49.92 97 GLY A N 1
ATOM 639 C CA . GLY A 1 97 ? -5.365 26.835 7.425 1.00 57.43 97 GLY A CA 1
ATOM 640 C C . GLY A 1 97 ? -4.231 25.819 7.176 1.00 60.37 97 GLY A C 1
ATOM 641 O O . GLY A 1 97 ? -3.159 26.170 6.656 1.00 62.68 97 GLY A O 1
ATOM 642 N N . TYR A 1 98 ? -4.432 24.549 7.541 1.00 52.97 98 TYR A N 1
ATOM 643 C CA . TYR A 1 98 ? -3.345 23.581 7.368 1.00 47.97 98 TYR A CA 1
ATOM 644 C C . TYR A 1 98 ? -3.590 22.761 6.106 1.00 47.13 98 TYR A C 1
ATOM 645 O O . TYR A 1 98 ? -2.677 22.207 5.528 1.00 47.17 98 TYR A O 1
ATOM 654 N N . VAL A 1 99 ? -4.828 22.736 5.646 1.00 55.19 99 VAL A N 1
ATOM 655 C CA . VAL A 1 99 ? -5.211 21.860 4.568 1.00 51.55 99 VAL A CA 1
ATOM 656 C C . VAL A 1 99 ? -6.147 22.572 3.619 1.00 56.29 99 VAL A C 1
ATOM 657 O O . VAL A 1 99 ? -6.959 23.363 4.042 1.00 55.42 99 VAL A O 1
ATOM 661 N N . ASP A 1 100 ? -6.043 22.247 2.333 1.00 56.98 100 ASP A N 1
ATOM 662 C CA . ASP A 1 100 ? -7.023 22.667 1.325 1.00 59.78 100 ASP A CA 1
ATOM 663 C C . ASP A 1 100 ? -7.689 21.414 0.823 1.00 50.25 100 ASP A C 1
ATOM 664 O O . ASP A 1 100 ? -7.050 20.393 0.738 1.00 50.44 100 ASP A O 1
ATOM 669 N N . LYS A 1 101 ? -8.988 21.469 0.570 1.00 53.98 101 LYS A N 1
ATOM 670 C CA . LYS A 1 101 ? -9.708 20.380 -0.099 1.00 53.24 101 LYS A CA 1
ATOM 671 C C . LYS A 1 101 ? -10.310 20.914 -1.388 1.00 59.63 101 LYS A C 1
ATOM 672 O O . LYS A 1 101 ? -10.781 22.056 -1.436 1.00 70.76 101 LYS A O 1
ATOM 678 N N . LYS A 1 102 ? -10.269 20.077 -2.416 1.00 58.01 102 LYS A N 1
ATOM 679 C CA . LYS A 1 102 ? -10.836 20.378 -3.717 1.00 56.38 102 LYS A CA 1
ATOM 680 C C . LYS A 1 102 ? -11.667 19.187 -4.182 1.00 50.23 102 LYS A C 1
ATOM 681 O O . LYS A 1 102 ? -11.327 18.020 -4.008 1.00 45.71 102 LYS A O 1
ATOM 687 N N . GLN A 1 103 ? -12.810 19.462 -4.748 1.00 55.45 103 GLN A N 1
ATOM 688 C CA . GLN A 1 103 ? -13.674 18.402 -5.246 1.00 58.72 103 GLN A CA 1
ATOM 689 C C . GLN A 1 103 ? -12.883 17.606 -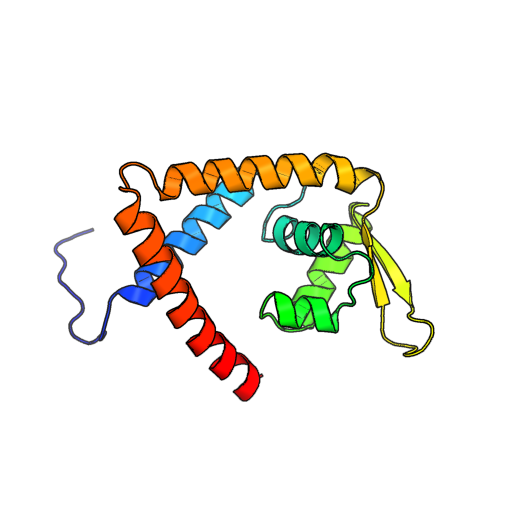6.295 1.00 57.31 103 GLN A C 1
ATOM 690 O O . GLN A 1 103 ? -12.075 18.170 -7.013 1.00 47.47 103 GLN A O 1
ATOM 696 N N . ASP A 1 104 ? -13.075 16.305 -6.338 1.00 51.01 104 ASP A N 1
ATOM 697 C CA . ASP A 1 104 ? -12.395 15.475 -7.304 1.00 63.79 104 ASP A CA 1
ATOM 698 C C . ASP A 1 104 ? -13.050 15.596 -8.679 1.00 65.09 104 ASP A C 1
ATOM 699 O O . ASP A 1 104 ? -14.282 15.570 -8.767 1.00 60.85 104 ASP A O 1
ATOM 704 N N . LYS A 1 105 ? -12.224 15.607 -9.738 1.00 73.77 105 LYS A N 1
ATOM 705 C CA . LYS A 1 105 ? -12.711 15.756 -11.128 1.00 73.29 105 LYS A CA 1
ATOM 706 C C . LYS A 1 105 ? -13.570 14.613 -11.617 1.00 63.07 105 LYS A C 1
ATOM 707 O O . LYS A 1 105 ? -14.448 14.832 -12.406 1.00 63.03 105 LYS A O 1
ATOM 713 N N . PHE A 1 106 ? -13.356 13.412 -11.105 1.00 60.78 106 PHE A N 1
ATOM 714 C CA . PHE A 1 106 ? -14.003 12.233 -11.634 1.00 67.78 106 PHE A CA 1
ATOM 715 C C . PHE A 1 106 ? -15.060 11.643 -10.727 1.00 76.07 106 PHE A C 1
ATOM 716 O O . PHE A 1 106 ? -16.036 11.113 -11.249 1.00 80.16 106 PHE A O 1
ATOM 724 N N . ASP A 1 107 ? -14.874 11.675 -9.401 1.00 75.99 107 ASP A N 1
ATOM 725 C CA . ASP A 1 107 ? -16.007 11.456 -8.473 1.00 83.50 107 ASP A CA 1
ATOM 726 C C . ASP A 1 107 ? -16.417 12.813 -7.911 1.00 88.81 107 ASP A C 1
ATOM 727 O O . ASP A 1 107 ? -15.679 13.443 -7.154 1.00 82.75 107 ASP A O 1
ATOM 732 N N . LYS A 1 108 ? -17.606 13.260 -8.290 1.00 99.62 108 LYS A N 1
ATOM 733 C CA . LYS A 1 108 ? -18.089 14.583 -7.900 1.00 111.59 108 LYS A CA 1
ATOM 734 C C . LYS A 1 108 ? -18.226 14.766 -6.348 1.00 103.18 108 LYS A C 1
ATOM 735 O O . LYS A 1 108 ? -17.966 15.866 -5.798 1.00 91.29 108 LYS A O 1
ATOM 741 N N . ARG A 1 109 ? -18.615 13.717 -5.622 1.00 76.83 109 ARG A N 1
ATOM 742 C CA . ARG A 1 109 ? -18.531 13.841 -4.170 1.00 91.82 109 ARG A CA 1
ATOM 743 C C . ARG A 1 109 ? -17.345 13.125 -3.469 1.00 81.22 109 ARG A C 1
ATOM 744 O O . ARG A 1 109 ? -17.532 12.478 -2.457 1.00 74.80 109 ARG A O 1
ATOM 752 N N . GLY A 1 110 ? -16.136 13.289 -4.033 1.00 69.79 110 GLY A N 1
ATOM 753 C CA . GLY A 1 110 ? -14.846 13.030 -3.373 1.00 49.08 110 GLY A CA 1
ATOM 754 C C . GLY A 1 110 ? -14.166 14.359 -3.214 1.00 49.74 110 GLY A C 1
ATOM 755 O O . GLY A 1 110 ? -14.516 15.341 -3.857 1.00 57.32 110 GLY A O 1
ATOM 756 N N . TYR A 1 111 ? -13.206 14.437 -2.321 1.00 53.64 111 TYR A N 1
ATOM 757 C CA . TYR A 1 111 ? -12.384 15.626 -2.219 1.00 50.67 111 TYR A CA 1
ATOM 758 C C . TYR A 1 111 ? -10.968 15.153 -2.208 1.00 53.09 111 TYR A C 1
ATOM 759 O O . TYR A 1 111 ? -10.687 14.132 -1.622 1.00 59.36 111 TYR A O 1
ATOM 768 N N . ASN A 1 112 ? -10.065 15.924 -2.790 1.00 47.84 112 ASN A N 1
ATOM 769 C CA . ASN A 1 112 ? -8.689 15.679 -2.650 1.00 47.43 112 ASN A CA 1
ATOM 770 C C . ASN A 1 112 ? -8.168 16.609 -1.626 1.00 49.44 112 ASN A C 1
ATOM 771 O O . ASN A 1 112 ? -8.393 17.814 -1.703 1.00 57.73 112 ASN A O 1
ATOM 776 N N . LEU A 1 113 ? -7.396 16.054 -0.697 1.00 46.89 113 LEU A N 1
ATOM 777 C CA . LEU A 1 113 ? -6.747 16.863 0.339 1.00 46.30 113 LEU A CA 1
ATOM 778 C C . LEU A 1 113 ? -5.334 17.139 -0.011 1.00 40.33 113 LEU A C 1
ATOM 779 O O . LEU A 1 113 ? -4.600 16.231 -0.358 1.00 48.42 113 LEU A O 1
ATOM 784 N N . THR A 1 114 ? -4.926 18.359 0.265 1.00 40.39 114 THR A N 1
ATOM 785 C CA . THR A 1 114 ? -3.635 18.858 -0.031 1.00 46.75 114 THR A CA 1
ATOM 786 C C . THR A 1 114 ? -3.149 19.715 1.117 1.00 48.34 114 THR A C 1
ATOM 787 O O . THR A 1 114 ? -3.949 20.397 1.754 1.00 52.49 114 THR A O 1
ATOM 791 N N . PRO A 1 115 ? -1.822 19.712 1.382 1.00 50.20 115 PRO A N 1
ATOM 792 C CA . PRO A 1 115 ? -1.299 20.568 2.443 1.00 50.97 115 PRO A CA 1
ATOM 793 C C . PRO A 1 115 ? -1.118 21.988 1.936 1.00 59.50 115 PRO A C 1
ATOM 794 O O . PRO A 1 115 ? -0.779 22.169 0.755 1.00 50.94 115 PRO A O 1
ATOM 798 N N . THR A 1 116 ? -1.292 22.961 2.830 1.00 61.78 116 THR A N 1
ATOM 799 C CA . THR A 1 116 ? -1.012 24.339 2.524 1.00 57.34 116 THR A CA 1
ATOM 800 C C . THR A 1 116 ? 0.435 24.640 2.872 1.00 71.94 116 THR A C 1
ATOM 801 O O . THR A 1 116 ? 1.082 23.837 3.590 1.00 58.70 116 THR A O 1
ATOM 805 N N . ASP A 1 117 ? 0.911 25.811 2.410 1.00 68.89 117 ASP A N 1
ATOM 806 C CA . ASP A 1 117 ? 2.306 26.265 2.606 1.00 81.71 117 ASP A CA 1
ATOM 807 C C . ASP A 1 117 ? 2.707 26.242 4.095 1.00 73.15 117 ASP A C 1
ATOM 808 O O . ASP A 1 117 ? 3.817 25.809 4.453 1.00 62.91 117 ASP A O 1
ATOM 813 N N . LYS A 1 118 ? 1.763 26.672 4.930 1.00 68.15 118 LYS A N 1
ATOM 814 C CA . LYS A 1 118 ? 1.906 26.695 6.391 1.00 73.63 118 LYS A CA 1
ATOM 815 C C . LYS A 1 118 ? 2.305 25.331 7.029 1.00 79.37 118 LYS A C 1
ATOM 816 O O . LYS A 1 118 ? 3.279 25.204 7.832 1.00 73.95 118 LYS A O 1
ATOM 822 N N . SER A 1 119 ? 1.521 24.321 6.665 1.00 68.13 119 SER A N 1
ATOM 823 C CA . SER A 1 119 ? 1.686 22.998 7.212 1.00 69.13 119 SER A CA 1
ATOM 824 C C . SER A 1 119 ? 3.035 22.321 6.790 1.00 69.32 119 SER A C 1
ATOM 825 O O . SER A 1 119 ? 3.566 21.448 7.487 1.00 60.81 119 SER A O 1
ATOM 828 N N . LEU A 1 120 ? 3.647 22.802 5.714 1.00 75.84 120 LEU A N 1
ATOM 829 C CA . LEU A 1 120 ? 4.900 22.238 5.253 1.00 70.84 120 LEU A CA 1
ATOM 830 C C . LEU A 1 120 ? 6.051 22.512 6.205 1.00 67.87 120 LEU A C 1
ATOM 831 O O . LEU A 1 120 ? 6.955 21.674 6.351 1.00 69.63 120 LEU A O 1
ATOM 836 N N . GLU A 1 121 ? 6.016 23.635 6.904 1.00 68.39 121 GLU A N 1
ATOM 837 C CA . GLU A 1 121 ? 7.027 23.861 7.967 1.00 69.30 121 GLU A CA 1
ATOM 838 C C . GLU A 1 121 ? 6.750 23.000 9.203 1.00 68.29 121 GLU A C 1
ATOM 839 O O . GLU A 1 121 ? 7.658 22.432 9.820 1.00 70.59 121 GLU A O 1
ATOM 845 N N . VAL A 1 122 ? 5.471 22.890 9.554 1.00 64.85 122 VAL A N 1
ATOM 846 C CA . VAL A 1 122 ? 5.070 22.171 10.747 1.00 59.60 122 VAL A CA 1
ATOM 847 C C . VAL A 1 122 ? 5.387 20.682 10.561 1.00 53.12 122 VAL A C 1
ATOM 848 O O . VAL A 1 122 ? 5.731 19.979 11.521 1.00 52.27 122 VAL A O 1
ATOM 852 N N . TYR A 1 123 ? 5.319 20.209 9.325 1.00 47.61 123 TYR A N 1
ATOM 853 C CA . TYR A 1 123 ? 5.482 18.785 9.064 1.00 52.40 123 TYR A CA 1
ATOM 854 C C . TYR A 1 123 ? 6.814 18.296 9.613 1.00 52.81 123 TYR A C 1
ATOM 855 O O . TYR A 1 123 ? 6.882 17.211 10.207 1.00 56.14 123 TYR A O 1
ATOM 864 N N . GLU A 1 124 ? 7.859 19.107 9.451 1.00 56.53 124 GLU A N 1
ATOM 865 C CA . GLU A 1 124 ? 9.201 18.689 9.840 1.00 60.05 124 GLU A CA 1
ATOM 866 C C . GLU A 1 124 ? 9.253 18.689 11.334 1.00 51.27 124 GLU A C 1
ATOM 867 O O . GLU A 1 124 ? 9.816 17.772 11.927 1.00 51.21 124 GLU A O 1
ATO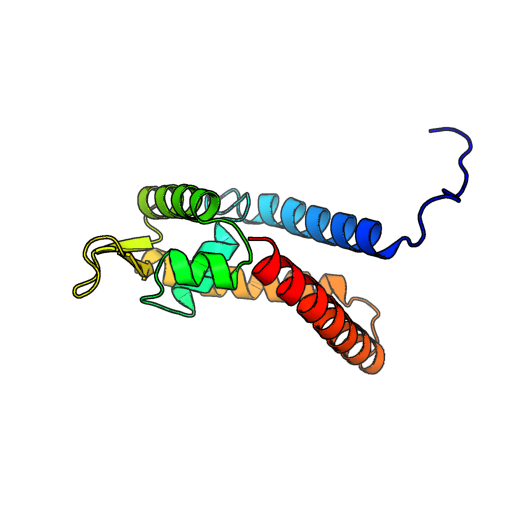M 873 N N . LEU A 1 125 ? 8.666 19.721 11.923 1.00 43.88 125 LEU A N 1
ATOM 874 C CA . LEU A 1 125 ? 8.506 19.783 13.367 1.00 54.17 125 LEU A CA 1
ATOM 875 C C . LEU A 1 125 ? 7.810 18.502 13.930 1.00 54.19 125 LEU A C 1
ATOM 876 O O . LEU A 1 125 ? 8.235 17.905 14.935 1.00 54.22 125 LEU A O 1
ATOM 881 N N . ILE A 1 126 ? 6.737 18.069 13.264 1.00 51.98 126 ILE A N 1
ATOM 882 C CA . ILE A 1 126 ? 5.965 16.959 13.780 1.00 49.35 126 ILE A CA 1
ATOM 883 C C . ILE A 1 126 ? 6.830 15.716 13.732 1.00 42.36 126 ILE A C 1
ATOM 884 O O . ILE A 1 126 ? 6.833 14.894 14.630 1.00 43.74 126 ILE A O 1
ATOM 889 N N . ILE A 1 127 ? 7.549 15.555 12.640 1.00 48.75 127 ILE A N 1
ATOM 890 C CA . ILE A 1 127 ? 8.353 14.346 12.458 1.00 49.08 127 ILE A CA 1
ATOM 891 C C . ILE A 1 127 ? 9.517 14.301 13.429 1.00 52.51 127 ILE A C 1
ATOM 892 O O . ILE A 1 127 ? 9.891 13.219 13.912 1.00 48.33 127 ILE A O 1
ATOM 897 N N . GLU A 1 128 ? 10.081 15.482 13.705 1.00 54.03 128 GLU A N 1
ATOM 898 C CA . GLU A 1 128 ? 11.074 15.625 14.758 1.00 61.08 128 GLU A CA 1
ATOM 899 C C . GLU A 1 128 ? 10.460 15.115 16.076 1.00 56.58 128 GLU A C 1
ATOM 900 O O . GLU A 1 128 ? 11.080 14.328 16.832 1.00 56.45 128 GLU A O 1
ATOM 906 N N . GLU A 1 129 ? 9.235 15.566 16.359 1.00 52.41 129 GLU A N 1
ATOM 907 C CA . GLU A 1 129 ? 8.566 15.151 17.634 1.00 50.23 129 GLU A CA 1
ATOM 908 C C . GLU A 1 129 ? 8.307 13.680 17.731 1.00 51.75 129 GLU A C 1
ATOM 909 O O . GLU A 1 129 ? 8.458 13.068 18.812 1.00 50.79 129 GLU A O 1
ATOM 915 N N . GLU A 1 130 ? 7.962 13.090 16.588 1.00 50.12 130 GLU A N 1
ATOM 916 C CA . GLU A 1 130 ? 7.677 11.667 16.568 1.00 46.95 130 GLU A CA 1
ATOM 917 C C . GLU A 1 130 ? 9.006 10.934 16.887 1.00 45.83 130 GLU A C 1
ATOM 918 O O . GLU A 1 130 ? 9.068 9.947 17.673 1.00 45.54 130 GLU A O 1
ATOM 924 N N . ASN A 1 131 ? 10.096 11.404 16.282 1.00 46.11 131 ASN A N 1
ATOM 925 C CA . ASN A 1 131 ? 11.392 10.723 16.515 1.00 49.96 131 ASN A CA 1
ATOM 926 C C . ASN A 1 131 ? 11.817 10.896 17.973 1.00 52.56 131 ASN A C 1
ATOM 927 O O . ASN A 1 131 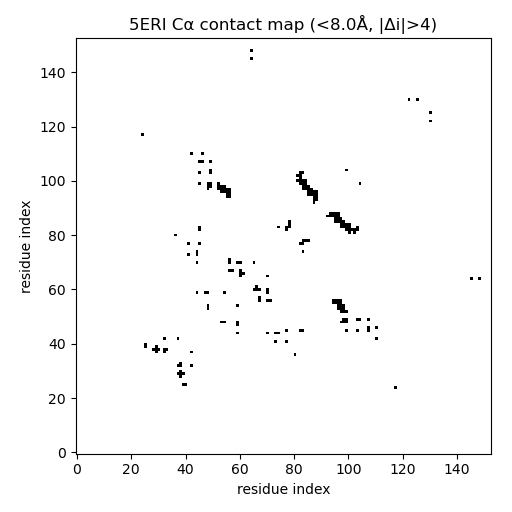? 12.410 10.005 18.541 1.00 43.08 131 ASN A O 1
ATOM 932 N N . ARG A 1 132 ? 11.478 12.038 18.566 1.00 46.18 132 ARG A N 1
ATOM 933 C CA . ARG A 1 132 ? 11.743 12.213 19.981 1.00 54.37 132 ARG A CA 1
ATOM 934 C C . ARG A 1 132 ? 10.911 11.227 20.853 1.00 58.92 132 ARG A C 1
ATOM 935 O O . ARG A 1 132 ? 11.457 10.648 21.850 1.00 56.33 132 ARG A O 1
ATOM 943 N N . SER A 1 133 ? 9.625 10.992 20.463 1.00 53.24 133 SER A N 1
ATOM 944 C CA . SER A 1 133 ? 8.758 10.056 21.244 1.00 47.13 133 SER A CA 1
ATOM 945 C C . SER A 1 133 ? 9.244 8.677 21.071 1.00 38.19 133 SER A C 1
ATOM 946 O O . SER A 1 133 ? 9.166 7.848 21.980 1.00 42.59 133 SER A O 1
ATOM 949 N N . ILE A 1 134 ? 9.730 8.399 19.868 1.00 41.00 134 ILE A N 1
ATOM 950 C CA . ILE A 1 134 ? 10.256 7.069 19.545 1.00 41.37 134 ILE A CA 1
ATOM 951 C C . ILE A 1 134 ? 11.473 6.764 20.416 1.00 45.89 134 ILE A C 1
ATOM 952 O O . ILE A 1 134 ? 11.636 5.669 20.928 1.00 45.77 134 ILE A O 1
ATOM 957 N N . GLU A 1 135 ? 12.320 7.755 20.559 1.00 49.22 135 GLU A N 1
ATOM 958 C CA . GLU A 1 135 ? 13.513 7.574 21.366 1.00 61.69 135 GLU A CA 1
ATOM 959 C C . GLU A 1 135 ? 13.134 7.199 22.844 1.00 58.29 135 GLU A C 1
ATOM 960 O O . GLU A 1 135 ? 13.676 6.241 23.419 1.00 56.55 135 GLU A O 1
ATOM 966 N N . ILE A 1 136 ? 12.152 7.920 23.386 1.00 57.94 136 ILE A N 1
ATOM 967 C CA . ILE A 1 136 ? 11.610 7.686 24.734 1.00 50.58 136 ILE A CA 1
ATOM 968 C C . ILE A 1 136 ? 11.076 6.300 24.821 1.00 49.23 136 ILE A C 1
ATOM 969 O O . ILE A 1 136 ? 11.351 5.648 25.800 1.00 54.91 136 ILE A O 1
ATOM 974 N N . CYS A 1 137 ? 10.370 5.810 23.798 1.00 43.51 137 CYS A N 1
ATOM 975 C CA . CYS A 1 137 ? 9.760 4.467 23.884 1.00 47.15 137 CYS A CA 1
ATOM 976 C C . CYS A 1 137 ? 10.823 3.421 23.983 1.00 50.29 137 CYS A C 1
ATOM 977 O O . CYS A 1 137 ? 10.598 2.350 24.530 1.00 44.40 137 CYS A O 1
ATOM 980 N N . PHE A 1 138 ? 11.946 3.695 23.320 1.00 54.02 138 PHE A N 1
ATOM 981 C CA . PHE A 1 138 ? 12.997 2.701 23.148 1.00 52.98 138 PHE A CA 1
ATOM 982 C C . PHE A 1 138 ? 14.167 2.844 24.158 1.00 54.29 138 PHE A C 1
ATOM 983 O O . PHE A 1 138 ? 15.118 2.094 24.141 1.00 55.27 138 PHE A O 1
ATOM 991 N N . ASP A 1 139 ? 14.068 3.811 25.050 1.00 61.87 139 ASP A N 1
ATOM 992 C CA . ASP A 1 139 ? 15.034 3.953 26.139 1.00 60.78 139 ASP A CA 1
ATOM 993 C C . ASP A 1 139 ? 15.385 2.594 26.731 1.00 55.51 139 ASP A C 1
ATOM 994 O O . ASP A 1 139 ? 14.515 1.823 27.138 1.00 46.36 139 ASP A O 1
ATOM 999 N N . ASN A 1 140 ? 16.667 2.260 26.714 1.00 58.65 140 ASN A N 1
ATOM 1000 C CA . ASN A 1 140 ? 17.130 1.016 27.344 1.00 59.33 140 ASN A CA 1
ATOM 1001 C C . ASN A 1 140 ? 16.801 -0.200 26.569 1.00 56.37 140 ASN A C 1
ATOM 1002 O O . ASN A 1 140 ? 16.999 -1.293 27.072 1.00 59.57 140 ASN A O 1
ATOM 1007 N N . PHE A 1 141 ? 16.325 -0.035 25.327 1.00 60.88 141 PHE A N 1
ATOM 1008 C CA . PHE A 1 141 ? 16.135 -1.189 24.429 1.00 54.60 141 PHE A CA 1
ATOM 1009 C C . PHE A 1 141 ? 17.457 -1.572 23.763 1.00 56.86 141 PHE A C 1
ATOM 1010 O O . PHE A 1 141 ? 18.200 -0.672 23.372 1.00 53.62 141 PHE A O 1
ATOM 1018 N N . THR A 1 142 ? 17.732 -2.872 23.607 1.00 62.17 142 THR A N 1
ATOM 1019 C CA . THR A 1 142 ? 18.796 -3.319 22.682 1.00 63.63 142 THR A CA 1
ATOM 1020 C C . THR A 1 142 ? 18.269 -3.290 21.265 1.00 73.05 142 THR A C 1
ATOM 1021 O O . THR A 1 142 ? 17.064 -3.221 21.041 1.00 74.91 142 THR A O 1
ATOM 1025 N N . ASP A 1 143 ? 19.174 -3.376 20.305 1.00 74.78 143 ASP A N 1
ATOM 1026 C CA . ASP A 1 143 ? 18.783 -3.411 18.911 1.00 70.40 143 ASP A CA 1
ATOM 1027 C C . ASP A 1 143 ? 17.948 -4.608 18.599 1.00 69.75 143 ASP A C 1
ATOM 1028 O O . ASP A 1 143 ? 16.995 -4.506 17.823 1.00 59.24 143 ASP A O 1
ATOM 1033 N N . GLU A 1 144 ? 18.289 -5.745 19.185 1.00 59.87 144 GLU A N 1
ATOM 1034 C CA . GLU A 1 144 ? 17.526 -6.938 18.908 1.00 63.43 144 GLU A CA 1
ATOM 1035 C C . GLU A 1 144 ? 16.039 -6.773 19.416 1.00 65.05 144 GLU A C 1
ATOM 1036 O O . GLU A 1 144 ? 15.095 -7.199 18.757 1.00 55.62 144 GLU A O 1
ATOM 1042 N N . GLU A 1 145 ? 15.860 -6.182 20.601 1.00 59.17 145 GLU A N 1
ATOM 1043 C CA . GLU A 1 145 ? 14.531 -5.976 21.200 1.00 51.98 145 GLU A CA 1
ATOM 1044 C C . GLU A 1 145 ? 13.724 -5.044 20.313 1.00 48.66 145 GLU A C 1
ATOM 1045 O O . GLU A 1 145 ? 12.579 -5.305 20.052 1.00 46.46 145 GLU A O 1
ATOM 1051 N N . LYS A 1 146 ? 14.350 -3.975 19.838 1.00 52.68 146 LYS A N 1
ATOM 1052 C CA . LYS A 1 146 ? 13.741 -3.042 18.885 1.00 53.93 146 LYS A CA 1
ATOM 1053 C C . LYS A 1 146 ? 13.131 -3.770 17.688 1.00 52.10 146 LYS A C 1
ATOM 1054 O O . LYS A 1 146 ? 11.934 -3.603 17.366 1.00 59.35 146 LYS A O 1
ATOM 1060 N N . GLN A 1 147 ? 13.943 -4.572 17.044 1.00 51.34 147 GLN A N 1
ATOM 1061 C CA . GLN A 1 147 ? 13.509 -5.342 15.893 1.00 55.55 147 GLN A CA 1
ATOM 1062 C C . GLN A 1 147 ? 12.401 -6.300 16.276 1.00 55.44 147 GLN A C 1
ATOM 1063 O O . GLN A 1 147 ? 11.413 -6.496 15.528 1.00 53.23 147 GLN A O 1
ATOM 1069 N N . VAL A 1 148 ? 12.542 -6.933 17.426 1.00 48.11 148 VAL A N 1
ATOM 1070 C CA . VAL A 1 148 ? 11.575 -7.956 17.750 1.00 48.59 148 VAL A CA 1
ATOM 1071 C C . VAL A 1 148 ? 10.178 -7.349 17.975 1.00 46.36 148 VAL A C 1
ATOM 1072 O O . VAL A 1 148 ? 9.130 -7.881 17.553 1.00 44.09 148 VAL A O 1
ATOM 1076 N N . VAL A 1 149 ? 10.164 -6.237 18.687 1.00 46.07 149 VAL A N 1
ATOM 1077 C CA . VAL A 1 149 ? 8.891 -5.696 19.123 1.00 52.57 149 VAL A CA 1
ATOM 1078 C C . VAL A 1 149 ? 8.272 -5.042 17.901 1.00 46.96 149 VAL A C 1
ATOM 1079 O O . VAL A 1 149 ? 7.028 -5.090 17.707 1.00 48.13 149 VAL A O 1
ATOM 1083 N N . THR A 1 150 ? 9.139 -4.499 17.053 1.00 50.49 150 THR A N 1
ATOM 1084 C CA . THR A 1 150 ? 8.683 -3.842 15.834 1.00 46.14 150 THR A CA 1
ATOM 1085 C C . THR A 1 150 ? 7.964 -4.837 14.972 1.00 46.23 150 THR A C 1
ATOM 1086 O O . THR A 1 150 ? 6.799 -4.624 14.621 1.00 43.72 150 THR A O 1
ATOM 1090 N N . LYS A 1 151 ? 8.583 -6.002 14.776 1.00 45.45 151 LYS A N 1
ATOM 1091 C CA . LYS A 1 151 ? 8.018 -7.032 13.957 1.00 45.92 151 LYS A CA 1
ATOM 1092 C C . LYS A 1 151 ? 6.735 -7.623 14.516 1.00 48.67 151 LYS A C 1
ATOM 1093 O O . LYS A 1 151 ? 5.787 -7.937 13.763 1.00 45.73 151 LYS A O 1
ATOM 1099 N N . LEU A 1 152 ? 6.724 -7.872 15.829 1.00 46.78 152 LEU A N 1
ATOM 1100 C CA . LEU A 1 152 ? 5.575 -8.514 16.434 1.00 38.48 152 LEU A CA 1
ATOM 1101 C C . LEU A 1 152 ? 4.377 -7.529 16.538 1.00 35.99 152 LEU A C 1
ATOM 1102 O O . LEU A 1 152 ? 3.219 -7.916 16.402 1.00 36.62 152 LEU A O 1
ATOM 1107 N N . LEU A 1 153 ? 4.643 -6.261 16.707 1.00 40.96 153 LEU A N 1
ATOM 1108 C CA . LEU A 1 153 ? 3.545 -5.288 16.615 1.00 46.16 153 LEU A CA 1
ATOM 1109 C C . LEU A 1 153 ? 2.915 -5.227 15.234 1.00 47.41 153 LEU A C 1
ATOM 1110 O O . LEU A 1 153 ? 1.676 -5.198 15.113 1.00 48.42 153 LEU A O 1
ATOM 1115 N N . GLU A 1 154 ? 3.752 -5.223 14.198 1.00 48.90 154 GLU A N 1
ATOM 1116 C CA . GLU A 1 154 ? 3.273 -5.370 12.793 1.00 48.13 154 GLU A CA 1
ATOM 1117 C C . GLU A 1 154 ? 2.350 -6.519 12.659 1.00 50.83 154 GLU A C 1
ATOM 1118 O O . GLU A 1 154 ? 1.246 -6.325 12.151 1.00 45.27 154 GLU A O 1
ATOM 1124 N N . LYS A 1 155 ? 2.761 -7.695 13.158 1.00 48.60 155 LYS A N 1
ATOM 1125 C CA . LYS A 1 155 ? 1.891 -8.865 13.087 1.00 48.77 155 LYS A CA 1
ATOM 1126 C C . LYS A 1 155 ? 0.581 -8.645 13.806 1.00 49.50 155 LYS A C 1
ATOM 1127 O O . LYS A 1 155 ? -0.499 -9.010 13.291 1.00 47.73 155 LYS A O 1
ATOM 1133 N N . MET A 1 156 ? 0.635 -8.062 15.011 1.00 49.20 156 MET A N 1
ATOM 1134 C CA . MET A 1 156 ? -0.629 -7.742 15.727 1.00 48.62 156 MET A CA 1
ATOM 1135 C C . MET A 1 156 ? -1.451 -6.763 14.898 1.00 43.79 156 MET A C 1
ATOM 1136 O O . MET A 1 156 ? -2.664 -6.911 14.716 1.00 41.91 156 MET A O 1
ATOM 1141 N N . SER A 1 157 ? -0.770 -5.749 14.407 1.00 38.79 157 SER A N 1
ATOM 1142 C CA . SER A 1 157 ? -1.470 -4.734 13.602 1.00 50.75 157 SER A CA 1
ATOM 1143 C C . SER A 1 157 ? -2.224 -5.346 12.435 1.00 45.68 157 SER A C 1
ATOM 1144 O O . SER A 1 157 ? -3.378 -5.004 12.196 1.00 46.56 157 SER A O 1
ATOM 1147 N N . LYS A 1 158 ? -1.577 -6.247 11.716 1.00 47.78 158 LYS A N 1
ATOM 1148 C CA . LYS A 1 158 ? -2.200 -6.833 10.521 1.00 54.12 158 LYS A CA 1
ATOM 1149 C C . LYS A 1 158 ? -3.377 -7.633 10.947 1.00 51.83 158 LYS A C 1
ATOM 1150 O O . LYS A 1 158 ? -4.419 -7.548 10.310 1.00 58.13 158 LYS A O 1
ATOM 1156 N N . ASN A 1 159 ? -3.295 -8.370 12.048 1.00 48.14 159 ASN A N 1
ATOM 1157 C CA . ASN A 1 159 ? -4.517 -9.103 12.466 1.00 41.64 159 ASN A CA 1
ATOM 1158 C C . ASN A 1 159 ? -5.700 -8.217 12.720 1.00 46.47 159 ASN A C 1
ATOM 1159 O O . ASN A 1 159 ? -6.803 -8.486 12.253 1.00 46.82 159 ASN A O 1
ATOM 1164 N N . VAL A 1 160 ? -5.487 -7.138 13.452 1.00 45.46 160 VAL A N 1
ATOM 1165 C CA . VAL A 1 160 ? -6.598 -6.228 13.779 1.00 50.94 160 VAL A CA 1
ATOM 1166 C C . VAL A 1 160 ? -7.098 -5.411 12.574 1.00 51.09 160 VAL A C 1
ATOM 1167 O O . VAL A 1 160 ? -8.289 -5.066 12.502 1.00 53.11 160 VAL A O 1
ATOM 1171 N N . GLU A 1 161 ? -6.199 -5.118 11.635 1.00 58.67 161 GLU A N 1
ATOM 1172 C CA . GLU A 1 161 ? -6.555 -4.517 10.299 1.00 66.28 161 GLU A CA 1
ATOM 1173 C C . GLU A 1 161 ? -7.593 -5.350 9.571 1.00 56.81 161 GLU A C 1
ATOM 1174 O O . GLU A 1 161 ? -8.609 -4.832 9.157 1.00 59.96 161 GLU A O 1
ATOM 1180 N N . ASN A 1 162 ? -7.256 -6.616 9.371 1.00 55.34 162 ASN A N 1
ATOM 1181 C CA . ASN A 1 162 ? -8.097 -7.602 8.737 1.00 64.35 162 ASN A CA 1
ATOM 1182 C C . ASN A 1 162 ? -9.432 -7.569 9.365 1.00 64.95 162 ASN A C 1
ATOM 1183 O O . ASN A 1 162 ? -10.440 -7.475 8.656 1.00 73.26 162 ASN A O 1
ATOM 1188 N N . GLU A 1 163 ? -9.463 -7.629 10.697 1.00 53.96 163 GLU A N 1
ATOM 1189 C CA . GLU A 1 163 ? -10.755 -7.634 11.329 1.00 56.40 163 GLU A CA 1
ATOM 1190 C C . GLU A 1 163 ? -11.485 -6.345 11.082 1.00 59.42 163 GLU A C 1
ATOM 1191 O O . GLU A 1 163 ? -12.707 -6.349 10.857 1.00 58.21 163 GLU A O 1
ATOM 1197 N N . TRP A 1 164 ? -10.774 -5.224 11.158 1.00 52.06 164 TRP A N 1
ATOM 1198 C CA . TRP A 1 164 ? -11.463 -3.947 10.909 1.00 53.74 164 TRP A CA 1
ATOM 1199 C C . TRP A 1 164 ? -12.099 -3.903 9.467 1.00 56.65 164 TRP A C 1
ATOM 1200 O O . TRP A 1 164 ? -13.200 -3.428 9.311 1.00 49.26 164 TRP A O 1
ATOM 1211 N N . PHE A 1 165 ? -11.416 -4.397 8.439 1.00 65.38 165 PHE A N 1
ATOM 1212 C CA . PHE A 1 165 ? -12.003 -4.404 7.075 1.00 66.97 165 PHE A CA 1
ATOM 1213 C C . PHE A 1 165 ? -13.287 -5.265 6.986 1.00 74.60 165 PHE A C 1
ATOM 1214 O O . PHE A 1 165 ? -14.279 -4.843 6.372 1.00 69.19 165 PHE A O 1
ATOM 1222 N N . LYS A 1 166 ? -13.289 -6.426 7.650 1.00 72.11 166 LYS A N 1
ATOM 1223 C CA . LYS A 1 166 ? -14.487 -7.272 7.743 1.00 75.05 166 LYS A CA 1
ATOM 1224 C C . LYS A 1 166 ? -15.664 -6.577 8.429 1.00 72.77 166 LYS A C 1
ATOM 1225 O O . LYS A 1 166 ? -16.801 -6.656 7.979 1.00 84.83 166 LYS A O 1
ATOM 1231 N N . VAL A 1 167 ? -15.379 -5.894 9.521 1.00 69.86 167 VAL A N 1
ATOM 1232 C CA . VAL A 1 167 ? -16.415 -5.424 10.420 1.00 63.21 167 VAL A CA 1
ATOM 1233 C C . VAL A 1 167 ? -16.935 -4.043 9.999 1.00 65.78 167 VAL A C 1
ATOM 1234 O O . VAL A 1 167 ? -18.039 -3.660 10.392 1.00 65.53 167 VAL A O 1
ATOM 1238 N N . LYS A 1 168 ? -16.150 -3.281 9.228 1.00 62.36 168 LYS A N 1
ATOM 1239 C CA . LYS A 1 168 ? -16.511 -1.885 8.924 1.00 70.72 168 LYS A CA 1
ATOM 1240 C C . LYS A 1 168 ? -17.568 -1.817 7.782 1.00 67.31 168 LYS A C 1
ATOM 1241 O O . LYS A 1 168 ? -18.261 -0.806 7.635 1.00 71.25 168 LYS A O 1
#

Secondary structure (DSSP, 8-state):
-------TT-S-SHHHHHHHHHHHHHHHHHHHTTTTT-TTTHHHHHHHHHHSTTEEHHHHHHHHT--HHHHHHHHHHHHHTTSEEEEE-SSSTT-EEEEE-HHHHHHHHHHHHHHHHHHHHHHTT--HHHHHHHHHHHHHHHHHHHHHHHHH-

Organism: Clostridioides difficile (NCBI:txid1496)

Radius of gyration: 18.38 Å; Cα contacts (8 Å, |Δi|>4): 113; chains: 1; bounding box: 37×40×60 Å

Sequence (153 aa):
RGSHMLIKTLDSNILREVGTLSRAVNSINDIKYKELKLQKGQFTFLTRICENPGINLVELSNMLKVDKATTTKAIQKLIKAGYVDKKQDKFDKRGYNLTPTDKSLEVYELIIEEENRSIEICFDNFTDEEKQVVTKLLEKMSKNVENEWFKVK

InterPro domains:
  IPR000835 MarR-type HTH domain [PF01047] (36-89)
  IPR000835 MarR-type HTH domain [PR00598] (50-66)
  IPR000835 MarR-type HTH domain [PR00598] (67-82)
  IPR000835 MarR-type HTH domain [PR00598] (86-102)
  IPR000835 MarR-type HTH domain [PR00598] (116-136)
  IPR000835 MarR-type HTH domain [PS50995] (6-138)
  IPR000835 MarR-type HTH domain [SM00347] (26-126)
  IPR036388 Winged helix-like DNA-binding domain superfamily [G3DSA:1.10.10.10] (1-149)
  IPR036390 Winged helix DNA-binding domain superfamily [SSF46785] (9-145)

Nearest PDB structures (foldseek):
  5eri-assembly1_A-2  TM=1.007E+00  e=7.836E-25  Clostridioides difficile
  1lj9-assembly1_B  TM=9.748E-01  e=5.659E-13  Enterococcus faecalis
  4mnu-assembly1_B  TM=9.794E-01  e=3.841E-12  Listeria monocytogenes EGD-e
  3bpv-assembly1_A-2  TM=8.674E-01  e=2.682E-09  unclassified
  3bpx-assembly1_A  TM=7.979E-01  e=8.291E-10  unclassified

Foldseek 3Di:
DDDDDDDPPDPDCVVVVVVVVVVVVLVVVQVVCVVVVCHPCLLVLLLVCAVPFFDKLVNSCLVVVHDSVVSVVSVVVCVVSQQWDWDQDPPPRPIITIHGDPVNVVVNVVVVVVVVVVVCVVCVPPDPVNVVVVVVVVVVVVVVVSVVSVVVD